Protein AF-A0A3D3IZ71-F1 (afdb_monomer_lite)

Foldseek 3Di:
DVVVVVVVVVVVVVVVVVVVVVVVCVVCVVVVVVVVVVVVVPDPDDDDDDDDDDDDDDDDDDDDDPPPPAFAACVSVVHDPVQEAEADLSVQVVVLVVLLVVAAFKDKDKGKYDAPVRVVVVVVCVVVVVSCVSHVVVSCVNSVWDDKDWDWDWGAHPPRMIMIMITMHTD

Structure (mmCIF, N/CA/C/O backbone):
data_AF-A0A3D3IZ71-F1
#
_entry.id   AF-A0A3D3IZ71-F1
#
loop_
_atom_site.group_PDB
_atom_site.id
_atom_site.type_symbol
_atom_site.label_atom_id
_atom_site.label_alt_id
_atom_site.label_comp_id
_atom_site.label_asym_id
_atom_site.label_entity_id
_atom_site.label_seq_id
_atom_site.pdbx_PDB_ins_code
_atom_site.Cartn_x
_atom_site.Cartn_y
_atom_site.Cartn_z
_atom_site.occupancy
_atom_site.B_iso_or_equiv
_atom_site.auth_seq_id
_atom_site.auth_comp_id
_atom_site.auth_asym_id
_atom_site.auth_atom_id
_atom_site.pdbx_PDB_model_num
ATOM 1 N N . MET A 1 1 ? 44.918 9.214 16.213 1.00 58.84 1 MET A N 1
ATOM 2 C CA . MET A 1 1 ? 44.328 8.179 17.105 1.00 58.84 1 MET A CA 1
ATOM 3 C C . MET A 1 1 ? 43.415 8.715 18.218 1.00 58.84 1 MET A C 1
ATOM 5 O O . MET A 1 1 ? 42.423 8.065 18.511 1.00 58.84 1 MET A O 1
ATOM 9 N N . LYS A 1 2 ? 43.688 9.872 18.849 1.00 70.88 2 LYS A N 1
ATOM 10 C CA . LYS A 1 2 ? 42.843 10.401 19.948 1.00 70.88 2 LYS A CA 1
ATOM 11 C C . LYS A 1 2 ? 41.472 10.926 19.485 1.00 70.88 2 LYS A C 1
ATOM 13 O O . LYS A 1 2 ? 40.501 10.811 20.219 1.00 70.88 2 LYS A O 1
ATOM 18 N N . VAL A 1 3 ? 41.392 11.453 18.261 1.00 77.38 3 VAL A N 1
ATOM 19 C CA . VAL A 1 3 ? 40.150 11.989 17.669 1.00 77.38 3 VAL A CA 1
ATOM 20 C C . VAL A 1 3 ? 39.174 10.869 17.288 1.00 77.38 3 VAL A C 1
ATOM 22 O O . VAL A 1 3 ? 38.002 10.950 17.623 1.00 77.38 3 VAL A O 1
ATOM 25 N N . ILE A 1 4 ? 39.671 9.771 16.707 1.00 83.88 4 ILE A N 1
ATOM 26 C CA . ILE A 1 4 ? 38.858 8.597 16.332 1.00 83.88 4 ILE A CA 1
ATOM 27 C C . ILE A 1 4 ? 38.177 7.969 17.553 1.00 83.88 4 ILE A C 1
ATOM 29 O O . ILE A 1 4 ? 36.998 7.644 17.498 1.00 83.88 4 ILE A O 1
ATOM 33 N N . ARG A 1 5 ? 38.887 7.861 18.685 1.00 83.12 5 ARG A N 1
ATOM 34 C CA . ARG A 1 5 ? 38.290 7.355 19.931 1.00 83.12 5 ARG A CA 1
ATOM 35 C C . ARG A 1 5 ? 37.173 8.270 20.435 1.00 83.12 5 ARG A C 1
ATOM 37 O O . ARG A 1 5 ? 36.127 7.773 20.820 1.00 83.12 5 ARG A O 1
ATOM 44 N N . LYS A 1 6 ? 37.356 9.595 20.375 1.00 85.62 6 LYS A N 1
ATOM 45 C CA . LYS A 1 6 ? 36.309 10.560 20.753 1.00 85.62 6 LYS A CA 1
ATOM 46 C C . LYS A 1 6 ? 35.073 10.443 19.859 1.00 85.62 6 LYS A C 1
ATOM 48 O O . LYS A 1 6 ? 33.969 10.420 20.383 1.00 85.62 6 LYS A O 1
ATOM 53 N N . ILE A 1 7 ? 35.259 10.305 18.546 1.00 90.00 7 ILE A N 1
ATOM 54 C CA . ILE A 1 7 ? 34.154 10.118 17.593 1.00 90.00 7 ILE A CA 1
ATOM 55 C C . ILE A 1 7 ? 33.408 8.808 17.877 1.00 90.00 7 ILE A C 1
ATOM 57 O O . ILE A 1 7 ? 32.185 8.812 17.956 1.00 90.00 7 ILE A O 1
ATOM 61 N N . LEU A 1 8 ? 34.130 7.708 18.117 1.00 87.50 8 LEU A N 1
ATOM 62 C CA . LEU A 1 8 ? 33.522 6.419 18.463 1.00 87.50 8 LEU A CA 1
ATOM 63 C C . LEU A 1 8 ? 32.687 6.481 19.747 1.00 87.50 8 LEU A C 1
ATOM 65 O O . LEU A 1 8 ? 31.588 5.938 19.770 1.00 87.50 8 LEU A O 1
ATOM 69 N N . TYR A 1 9 ? 33.159 7.166 20.793 1.00 90.94 9 TYR A N 1
ATOM 70 C CA . TYR A 1 9 ? 32.376 7.327 22.024 1.00 90.94 9 TYR A CA 1
ATOM 71 C C . TYR A 1 9 ? 31.138 8.208 21.833 1.00 90.94 9 TYR A C 1
ATOM 73 O O . TYR A 1 9 ? 30.107 7.931 22.439 1.00 90.94 9 TYR A O 1
ATOM 81 N N . VAL A 1 10 ? 31.209 9.230 20.974 1.00 93.31 10 VAL A N 1
ATOM 82 C CA . VAL A 1 10 ? 30.047 10.068 20.639 1.00 93.31 10 VAL A CA 1
ATOM 83 C C . VAL A 1 10 ? 28.999 9.261 19.872 1.00 93.31 10 VAL A C 1
ATOM 85 O O . VAL A 1 10 ? 27.826 9.308 20.230 1.00 93.31 10 VAL A O 1
ATOM 88 N N . ILE A 1 11 ? 29.412 8.473 18.876 1.00 92.62 11 ILE A N 1
ATOM 89 C CA . ILE A 1 11 ? 28.502 7.606 18.111 1.00 92.62 11 ILE A CA 1
ATOM 90 C C . ILE A 1 11 ? 27.884 6.541 19.023 1.00 92.62 11 ILE A C 1
ATOM 92 O O . ILE A 1 11 ? 26.671 6.361 19.012 1.00 92.62 11 ILE A O 1
ATOM 96 N N . ALA A 1 12 ? 28.687 5.877 19.858 1.00 90.94 12 ALA A N 1
ATOM 97 C CA . ALA A 1 12 ? 28.185 4.886 20.808 1.00 90.94 12 ALA A CA 1
ATOM 98 C C . ALA A 1 12 ? 27.199 5.503 21.816 1.00 90.94 12 ALA A C 1
ATOM 100 O O . ALA A 1 12 ? 26.156 4.915 22.091 1.00 90.94 12 ALA A O 1
ATOM 101 N N . GLY A 1 13 ? 27.485 6.706 22.323 1.00 93.88 13 GLY A N 1
ATOM 102 C CA . GLY A 1 13 ? 26.572 7.438 23.202 1.00 93.88 13 GLY A CA 1
ATOM 103 C C . GLY A 1 13 ? 25.259 7.814 22.513 1.00 93.88 13 GLY A C 1
ATOM 104 O O . GLY A 1 13 ? 24.195 7.662 23.106 1.00 93.88 13 GLY A O 1
ATOM 105 N N . LEU A 1 14 ? 25.319 8.240 21.248 1.00 93.88 14 LEU A N 1
ATOM 106 C CA . LEU A 1 14 ? 24.138 8.574 20.453 1.00 93.88 14 LEU A CA 1
ATOM 107 C C . LEU A 1 14 ? 23.272 7.341 20.169 1.00 93.88 14 LEU A C 1
ATOM 109 O O . LEU A 1 14 ? 22.052 7.425 20.275 1.00 93.88 14 LEU A O 1
ATOM 113 N N . LEU A 1 15 ? 23.889 6.190 19.885 1.00 89.75 15 LEU A N 1
ATOM 114 C CA . LEU A 1 15 ? 23.172 4.923 19.716 1.00 89.75 15 LEU A CA 1
ATOM 115 C C . LEU A 1 15 ? 22.454 4.505 21.004 1.00 89.75 15 LEU A C 1
ATOM 117 O O . LEU A 1 15 ? 21.277 4.162 20.959 1.00 89.75 15 LEU A O 1
ATOM 121 N N . VAL A 1 16 ? 23.117 4.600 22.161 1.00 94.06 16 VAL A N 1
ATOM 122 C CA . VAL A 1 16 ? 22.485 4.300 23.457 1.00 94.06 16 VAL A CA 1
ATOM 123 C C . VAL A 1 16 ? 21.331 5.268 23.741 1.00 94.06 16 VAL A C 1
ATOM 125 O O . VAL A 1 16 ? 20.244 4.835 24.120 1.00 94.06 16 VAL A O 1
ATOM 128 N N . LEU A 1 17 ? 21.513 6.566 23.492 1.00 93.06 17 LEU A N 1
ATOM 129 C CA . LEU A 1 17 ? 20.461 7.568 23.676 1.00 93.06 17 LEU A CA 1
ATOM 130 C C . LEU A 1 17 ? 19.244 7.305 22.773 1.00 93.06 17 LEU A C 1
ATOM 132 O O . LEU A 1 17 ? 18.107 7.403 23.232 1.00 93.06 17 LEU A O 1
ATOM 136 N N . LEU A 1 18 ? 19.478 6.905 21.521 1.00 90.44 18 LEU A N 1
ATOM 137 C CA . LEU A 1 18 ? 18.429 6.540 20.569 1.00 90.44 18 LEU A CA 1
ATOM 138 C C . LEU A 1 18 ? 17.665 5.289 21.026 1.00 90.44 18 LEU A C 1
ATOM 140 O O . LEU A 1 18 ? 16.439 5.275 20.969 1.00 90.44 18 LEU A O 1
ATOM 144 N N . THR A 1 19 ? 18.352 4.273 21.563 1.00 88.88 19 THR A N 1
ATOM 145 C CA . THR A 1 19 ? 17.674 3.086 22.121 1.00 88.88 19 THR A CA 1
ATOM 146 C C . THR A 1 19 ? 16.804 3.419 23.332 1.00 88.88 19 THR A C 1
ATOM 148 O O . THR A 1 19 ? 15.682 2.929 23.429 1.00 88.88 19 THR A O 1
ATOM 151 N N . ILE A 1 20 ? 17.268 4.302 24.222 1.00 90.50 20 ILE A N 1
ATOM 152 C CA . ILE A 1 20 ? 16.482 4.768 25.373 1.00 90.50 20 ILE A CA 1
ATOM 153 C C . ILE A 1 20 ? 15.249 5.540 24.893 1.00 90.50 20 ILE A C 1
ATOM 155 O O . ILE A 1 20 ? 14.156 5.327 25.412 1.00 90.50 20 ILE A O 1
ATOM 159 N N . LEU A 1 21 ? 15.401 6.392 23.874 1.00 85.75 21 LEU A N 1
ATOM 160 C CA . LEU A 1 21 ? 14.296 7.148 23.287 1.00 85.75 21 LEU A CA 1
ATOM 161 C C . LEU A 1 21 ? 13.225 6.221 22.699 1.00 85.75 21 LEU A C 1
ATOM 163 O O . LEU A 1 21 ? 12.051 6.415 22.994 1.00 85.75 21 LEU A O 1
ATOM 167 N N . ILE A 1 22 ? 13.612 5.178 21.956 1.00 86.31 22 ILE A N 1
ATOM 168 C CA . ILE A 1 22 ? 12.668 4.180 21.422 1.00 86.31 22 ILE A CA 1
ATOM 169 C C . ILE A 1 22 ? 11.902 3.484 22.554 1.00 86.31 22 ILE A C 1
ATOM 171 O O . ILE A 1 22 ? 10.684 3.344 22.471 1.00 86.31 22 ILE A O 1
ATOM 175 N N . VAL A 1 23 ? 12.583 3.085 23.634 1.00 86.50 23 VAL A N 1
ATOM 176 C CA . VAL A 1 23 ? 11.935 2.440 24.791 1.00 86.50 23 VAL A CA 1
ATOM 177 C C . VAL A 1 23 ? 10.952 3.390 25.485 1.00 86.50 23 VAL A C 1
ATOM 179 O O . VAL A 1 23 ? 9.854 2.976 25.850 1.00 86.50 23 VAL A O 1
ATOM 182 N N . VAL A 1 24 ? 11.296 4.673 25.622 1.00 83.81 24 VAL A N 1
ATOM 183 C CA . VAL A 1 24 ? 10.389 5.696 26.172 1.00 83.81 24 VAL A CA 1
ATOM 184 C C . VAL A 1 24 ? 9.184 5.923 25.254 1.00 83.81 24 VAL A C 1
ATOM 186 O O . VAL A 1 24 ? 8.060 6.013 25.747 1.00 83.81 24 VAL A O 1
ATOM 189 N N . CYS A 1 25 ? 9.388 5.960 23.934 1.00 71.38 25 CYS A N 1
ATOM 190 C CA . CYS A 1 25 ? 8.308 6.031 22.949 1.00 71.38 25 CYS A CA 1
ATOM 191 C C . CYS A 1 25 ? 7.390 4.798 23.008 1.00 71.38 25 CYS A C 1
ATOM 193 O O . CYS A 1 25 ? 6.182 4.941 22.849 1.00 71.38 25 CYS A O 1
ATOM 195 N N . ALA A 1 26 ? 7.933 3.612 23.296 1.00 76.06 26 ALA A N 1
ATOM 196 C CA . ALA A 1 26 ? 7.151 2.387 23.454 1.00 76.06 26 ALA A CA 1
ATOM 197 C C . ALA A 1 26 ? 6.328 2.364 24.757 1.00 76.06 26 ALA A C 1
ATOM 199 O O . ALA A 1 26 ? 5.200 1.880 24.765 1.00 76.06 26 ALA A O 1
ATOM 200 N N . TYR A 1 27 ? 6.865 2.902 25.857 1.00 80.69 27 TYR A N 1
ATOM 201 C CA . TYR A 1 27 ? 6.181 2.922 27.159 1.00 80.69 27 TYR A CA 1
ATOM 202 C C . TYR A 1 27 ? 5.207 4.091 27.343 1.00 80.69 27 TYR A C 1
ATOM 204 O O . TYR A 1 27 ? 4.372 4.052 28.246 1.00 80.69 27 TYR A O 1
ATOM 212 N N . ASN A 1 28 ? 5.303 5.135 26.517 1.00 67.50 28 ASN A N 1
ATOM 213 C CA . ASN A 1 28 ? 4.453 6.316 26.612 1.00 67.50 28 ASN A CA 1
ATOM 214 C C . ASN A 1 28 ? 3.765 6.606 25.262 1.00 67.50 28 ASN A C 1
ATOM 216 O O . ASN A 1 28 ? 4.159 7.537 24.551 1.00 67.50 28 ASN A O 1
ATOM 220 N N . PRO A 1 29 ? 2.719 5.836 24.896 1.00 59.28 29 PRO A N 1
ATOM 221 C CA . PRO A 1 29 ? 2.023 5.978 23.611 1.00 59.28 29 PRO A CA 1
ATOM 222 C C . PRO A 1 29 ? 1.348 7.352 23.425 1.00 59.28 29 PRO A C 1
ATOM 224 O O . PRO A 1 29 ? 1.023 7.741 22.305 1.00 59.28 29 PRO A O 1
ATOM 227 N N . ALA A 1 30 ? 1.193 8.137 24.498 1.00 60.56 30 ALA A N 1
ATOM 228 C CA . ALA A 1 30 ? 0.675 9.504 24.445 1.00 60.56 30 ALA A CA 1
ATOM 229 C C . ALA A 1 30 ? 1.606 10.496 23.712 1.00 60.56 30 ALA A C 1
ATOM 231 O O . ALA A 1 30 ? 1.143 11.537 23.244 1.00 60.56 30 ALA A O 1
ATOM 232 N N . LEU A 1 31 ? 2.908 10.196 23.581 1.00 55.06 31 LEU A N 1
ATOM 233 C CA . LEU A 1 31 ? 3.838 10.993 22.765 1.00 55.06 31 LEU A CA 1
ATOM 234 C C . LEU A 1 31 ? 3.651 10.725 21.264 1.00 55.06 31 LEU A C 1
ATOM 236 O O . LEU A 1 31 ? 3.750 11.654 20.464 1.00 55.06 31 LEU A O 1
ATOM 240 N N . THR A 1 32 ? 3.302 9.491 20.892 1.00 56.03 32 THR A N 1
ATOM 241 C CA . THR A 1 32 ? 2.973 9.101 19.511 1.00 56.03 32 THR A CA 1
ATOM 242 C C . THR A 1 32 ? 1.699 9.802 19.030 1.00 56.03 32 THR A C 1
ATOM 244 O O . THR A 1 32 ? 1.676 10.345 17.927 1.00 56.03 32 THR A O 1
ATOM 247 N N . ALA A 1 33 ? 0.684 9.913 19.894 1.00 54.59 33 ALA A N 1
ATOM 248 C CA . ALA A 1 33 ? -0.557 10.635 19.593 1.00 54.59 33 ALA A CA 1
ATOM 249 C C . ALA A 1 33 ? -0.342 12.143 19.335 1.00 54.59 33 ALA A C 1
ATOM 251 O O . ALA A 1 33 ? -1.034 12.750 18.522 1.00 54.59 33 ALA A O 1
ATOM 252 N N . LYS A 1 34 ? 0.656 12.772 19.977 1.00 53.78 34 LYS A N 1
ATOM 253 C CA . LYS A 1 34 ? 0.973 14.197 19.754 1.00 53.78 34 LYS A CA 1
ATOM 254 C C . LYS A 1 34 ? 1.735 14.471 18.456 1.00 53.78 34 LYS A C 1
ATOM 256 O O . LYS A 1 34 ? 1.690 15.597 17.966 1.00 53.78 34 LYS A O 1
ATOM 261 N N . LEU A 1 35 ? 2.397 13.468 17.881 1.00 56.81 35 LEU A N 1
ATOM 262 C CA . LEU A 1 35 ? 3.051 13.590 16.574 1.00 56.81 35 LEU A CA 1
ATOM 263 C C . LEU A 1 35 ? 2.041 13.530 15.419 1.00 56.81 35 LEU A C 1
ATOM 265 O O . LEU A 1 35 ? 2.268 14.170 14.394 1.00 56.81 35 LEU A O 1
ATOM 269 N N . GLN A 1 36 ? 0.889 12.872 15.603 1.00 51.59 36 GLN A N 1
ATOM 270 C CA . GLN A 1 36 ? -0.193 12.882 14.609 1.00 51.59 36 GLN A CA 1
ATOM 271 C C . GLN A 1 36 ? -0.706 14.307 14.344 1.00 51.59 36 GLN A C 1
ATOM 273 O O . GLN A 1 36 ? -0.887 14.687 13.192 1.00 51.59 36 GLN A O 1
ATOM 278 N N . GLY A 1 37 ? -0.825 15.150 15.375 1.00 50.78 37 GLY A N 1
ATOM 279 C CA . GLY A 1 37 ? -1.273 16.539 15.207 1.00 50.78 37 GLY A CA 1
ATOM 280 C C . GLY A 1 37 ? -0.324 17.427 14.387 1.00 50.78 37 GLY A C 1
ATOM 281 O O . GLY A 1 37 ? -0.764 18.419 13.812 1.00 50.78 37 GLY A O 1
ATOM 282 N N . LEU A 1 38 ? 0.965 17.081 14.302 1.00 52.81 38 LEU A N 1
ATOM 283 C CA . LEU A 1 38 ? 1.950 17.851 13.535 1.00 52.81 38 LEU A CA 1
ATOM 284 C C . LEU A 1 38 ? 2.058 17.371 12.078 1.00 52.81 38 LEU A C 1
ATOM 286 O O . LEU A 1 38 ? 2.315 18.181 11.193 1.00 52.81 38 LEU A O 1
ATOM 290 N N . ILE A 1 39 ? 1.819 16.079 11.822 1.00 53.94 39 ILE A N 1
ATOM 291 C CA . ILE A 1 39 ? 1.846 15.492 10.471 1.00 53.94 39 ILE A CA 1
ATOM 292 C C . ILE A 1 39 ? 0.551 15.819 9.703 1.00 53.94 39 ILE A C 1
ATOM 294 O O . ILE A 1 39 ? 0.605 16.121 8.514 1.00 53.94 39 ILE A O 1
ATOM 298 N N . PHE A 1 40 ? -0.603 15.871 10.378 1.00 45.34 40 PHE A N 1
ATOM 299 C CA . PHE A 1 40 ? -1.884 16.247 9.756 1.00 45.34 40 PHE A CA 1
ATOM 300 C C . PHE A 1 40 ? -2.043 17.757 9.492 1.00 45.34 40 PHE A C 1
ATOM 302 O O . PHE A 1 40 ? -2.873 18.162 8.683 1.00 45.34 40 PHE A O 1
ATOM 309 N N . ARG A 1 41 ? -1.230 18.616 10.120 1.00 46.69 41 ARG A N 1
ATOM 310 C CA . ARG A 1 41 ? -1.323 20.086 9.998 1.00 46.69 41 ARG A CA 1
ATOM 311 C C . ARG A 1 41 ? -0.640 20.660 8.741 1.00 46.69 41 ARG A C 1
ATOM 313 O O . ARG A 1 41 ? -0.561 21.874 8.592 1.00 46.69 41 ARG A O 1
ATOM 320 N N . GLY A 1 42 ? -0.163 19.803 7.833 1.00 41.31 42 GLY A N 1
ATOM 321 C CA . GLY A 1 42 ? 0.556 20.181 6.607 1.00 41.31 42 GLY A CA 1
ATOM 322 C C . GLY A 1 42 ? -0.282 20.314 5.325 1.00 41.31 42 GLY A C 1
ATOM 323 O O . GLY A 1 42 ? 0.286 20.618 4.282 1.00 41.31 42 GLY A O 1
ATOM 324 N N . ARG A 1 43 ? -1.605 20.100 5.357 1.00 37.78 43 ARG A N 1
ATOM 325 C CA . ARG A 1 43 ? -2.501 20.302 4.196 1.00 37.78 43 ARG A CA 1
ATOM 326 C C . ARG A 1 43 ? -3.684 21.206 4.553 1.00 37.78 43 ARG A C 1
ATOM 328 O O . ARG A 1 43 ? -4.837 20.796 4.491 1.00 37.78 43 ARG A O 1
ATOM 335 N N . ALA A 1 44 ? -3.395 22.455 4.909 1.00 36.62 44 ALA A N 1
ATOM 336 C CA . ALA A 1 44 ? -4.352 23.526 4.655 1.00 36.62 44 ALA A CA 1
ATOM 337 C C . ALA A 1 44 ? -4.231 23.875 3.166 1.00 36.62 44 ALA A C 1
ATOM 339 O O . ALA A 1 44 ? -3.191 24.344 2.711 1.00 36.62 44 ALA A O 1
ATOM 340 N N . VAL A 1 45 ? -5.263 23.531 2.402 1.00 35.62 45 VAL A N 1
ATOM 341 C CA . VAL A 1 45 ? -5.426 23.941 1.009 1.00 35.62 45 VAL A CA 1
ATOM 342 C C . VAL A 1 45 ? -5.576 25.464 0.985 1.00 35.62 45 VAL A C 1
ATOM 344 O O . VAL A 1 45 ? -6.545 25.996 1.517 1.00 35.62 45 VAL A O 1
ATOM 347 N N . GLU A 1 46 ? -4.613 26.152 0.376 1.00 43.81 46 GLU A N 1
ATOM 348 C CA . GLU A 1 46 ? -4.771 27.516 -0.134 1.00 43.81 46 GLU A CA 1
ATOM 349 C C . GLU A 1 46 ? -5.609 27.470 -1.414 1.00 43.81 46 GLU A C 1
ATOM 351 O O . GLU A 1 46 ? -5.096 27.049 -2.445 1.00 43.81 46 GLU A O 1
ATOM 356 N N . VAL A 1 47 ? -6.873 27.897 -1.345 1.00 36.94 47 VAL A N 1
ATOM 357 C CA . VAL A 1 47 ? -7.706 28.442 -2.441 1.00 36.94 47 VAL A CA 1
ATOM 358 C C . VAL A 1 47 ? -8.871 29.154 -1.724 1.00 36.94 47 VAL A C 1
ATOM 360 O O . VAL A 1 47 ? -9.513 28.524 -0.895 1.00 36.94 47 VAL A O 1
ATOM 363 N N . LYS A 1 48 ? -9.248 30.417 -1.920 1.00 33.94 48 LYS A N 1
ATOM 364 C CA . LYS A 1 48 ? -8.935 31.466 -2.893 1.00 33.94 48 LYS A CA 1
ATOM 365 C C . LYS A 1 48 ? -9.307 32.800 -2.245 1.00 33.94 48 LYS A C 1
ATOM 367 O O . LYS A 1 48 ? -10.195 32.841 -1.395 1.00 33.94 48 LYS A O 1
ATOM 372 N N . ASP A 1 49 ? -8.704 33.858 -2.752 1.00 40.91 49 ASP A N 1
ATOM 373 C CA . ASP A 1 49 ? -9.114 35.244 -2.579 1.00 40.91 49 ASP A CA 1
ATOM 374 C C . ASP A 1 49 ? -10.639 35.423 -2.716 1.00 40.91 49 ASP A C 1
ATOM 376 O O . ASP A 1 49 ? -11.225 35.150 -3.769 1.00 40.91 49 ASP A O 1
ATOM 380 N N . ILE A 1 50 ? -11.267 35.913 -1.648 1.00 41.00 50 ILE A N 1
ATOM 381 C CA . ILE A 1 50 ? -12.418 36.812 -1.723 1.00 41.00 50 ILE A CA 1
ATOM 382 C C . ILE A 1 50 ? -12.018 38.011 -0.870 1.00 41.00 50 ILE A C 1
ATOM 384 O O . ILE A 1 50 ? -11.849 37.894 0.344 1.00 41.00 50 ILE A O 1
ATOM 388 N N . GLU A 1 51 ? -11.769 39.125 -1.551 1.00 43.16 51 GLU A N 1
ATOM 389 C CA . GLU A 1 51 ? -11.481 40.423 -0.957 1.00 43.16 51 GLU A CA 1
ATOM 390 C C . GLU A 1 51 ? -12.645 40.871 -0.056 1.00 43.16 51 GLU A C 1
ATOM 392 O O . GLU A 1 51 ? -13.804 40.863 -0.463 1.00 43.16 51 GLU A O 1
ATOM 397 N N . GLU A 1 52 ? -12.268 41.211 1.178 1.00 41.84 52 GLU A N 1
ATOM 398 C CA . GLU A 1 52 ? -12.754 42.300 2.032 1.00 41.84 52 GLU A CA 1
ATOM 399 C C . GLU A 1 52 ? -14.257 42.639 2.026 1.00 41.84 52 GLU A C 1
ATOM 401 O O . GLU A 1 52 ? -14.746 43.380 1.179 1.00 41.84 52 GLU A O 1
ATOM 406 N N . GLU A 1 53 ? -14.937 42.305 3.127 1.00 36.12 53 GLU A N 1
ATOM 407 C CA . GLU A 1 53 ? -15.690 43.343 3.839 1.00 36.12 53 GLU A CA 1
ATOM 408 C C . GLU A 1 53 ? -15.572 43.129 5.353 1.00 36.12 53 GLU A C 1
ATOM 410 O O . GLU A 1 53 ? -16.107 42.194 5.948 1.00 36.12 53 GLU A O 1
ATOM 415 N N . GLU A 1 54 ? -14.786 44.008 5.961 1.00 46.97 54 GLU A N 1
ATOM 416 C CA . GLU A 1 54 ? -14.628 44.188 7.394 1.00 46.97 54 GLU A CA 1
ATOM 417 C C . GLU A 1 54 ? -15.931 44.777 7.953 1.00 46.97 54 GLU A C 1
ATOM 419 O O . GLU A 1 54 ? -16.271 45.921 7.666 1.00 46.97 54 GLU A O 1
ATOM 424 N N . THR A 1 55 ? -16.673 44.020 8.763 1.00 29.81 55 THR A N 1
ATOM 425 C CA . THR A 1 55 ? -17.614 44.620 9.716 1.00 29.81 55 THR A CA 1
ATOM 426 C C . THR A 1 55 ? -17.518 43.944 11.078 1.00 29.81 55 THR A C 1
ATOM 428 O O . THR A 1 55 ? -17.650 42.736 11.250 1.00 29.81 55 THR A O 1
ATOM 431 N N . GLU A 1 56 ? -17.197 44.805 12.031 1.00 35.84 56 GLU A N 1
ATOM 432 C CA . GLU A 1 56 ? -17.007 44.613 13.457 1.00 35.84 56 GLU A CA 1
ATOM 433 C C . GLU A 1 56 ? -18.342 44.355 14.190 1.00 35.84 56 GLU A C 1
ATOM 435 O O . GLU A 1 56 ? -19.402 44.783 13.734 1.00 35.84 56 GLU A O 1
ATOM 440 N N . VAL A 1 57 ? -18.228 43.797 15.405 1.00 33.47 57 VAL A N 1
ATOM 441 C CA . VAL A 1 57 ? -19.243 43.681 16.480 1.00 33.47 57 VAL A CA 1
ATOM 442 C C . VAL A 1 57 ? -20.344 42.630 16.193 1.00 33.47 57 VAL A C 1
ATOM 444 O O . VAL A 1 57 ? -21.057 42.694 15.207 1.00 33.47 57 VAL A O 1
ATOM 447 N N . THR A 1 58 ? -20.622 41.613 17.014 1.00 26.77 58 THR A N 1
ATOM 448 C CA . THR A 1 58 ? -20.911 41.659 18.454 1.00 26.77 58 THR A CA 1
ATOM 449 C C . THR A 1 58 ? -20.992 40.228 18.997 1.00 26.77 58 THR A C 1
ATOM 4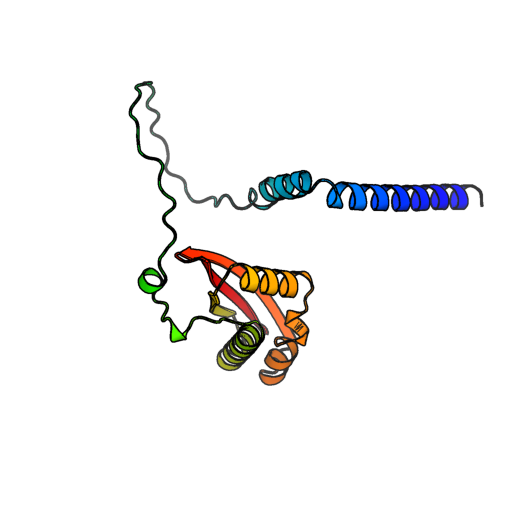51 O O . THR A 1 58 ? -21.529 39.335 18.348 1.00 26.77 58 THR A O 1
ATOM 454 N N . GLU A 1 59 ? -20.486 40.034 20.208 1.00 47.62 59 GLU A N 1
ATOM 455 C CA . GLU A 1 59 ? -20.708 38.867 21.056 1.00 47.62 59 GLU A CA 1
ATOM 456 C C . GLU A 1 59 ? -22.202 38.749 21.410 1.00 47.62 59 GLU A C 1
ATOM 458 O O . GLU A 1 59 ? -22.694 39.515 22.230 1.00 47.62 59 GLU A O 1
ATOM 463 N N . GLU A 1 60 ? -22.922 37.787 20.826 1.00 33.97 60 GLU A N 1
ATOM 464 C CA . GLU A 1 60 ? -24.148 37.245 21.421 1.00 33.97 60 GLU A CA 1
ATOM 465 C C . GLU A 1 60 ? -24.191 35.724 21.257 1.00 33.97 60 GLU A C 1
ATOM 467 O O . GLU A 1 60 ? -24.060 35.162 20.170 1.00 33.97 60 GLU A O 1
ATOM 472 N N . ALA A 1 61 ? -24.343 35.057 22.399 1.00 49.16 61 ALA A N 1
ATOM 473 C CA . ALA A 1 61 ? -24.470 33.622 22.521 1.00 49.16 61 ALA A CA 1
ATOM 474 C C . ALA A 1 61 ? -25.685 33.107 21.734 1.00 49.16 61 ALA A C 1
ATOM 476 O O . ALA A 1 61 ? -26.827 33.417 22.066 1.00 49.16 61 ALA A O 1
ATOM 477 N N . SER A 1 62 ? -25.436 32.238 20.758 1.00 32.78 62 SER A N 1
ATOM 478 C CA . SER A 1 62 ? -26.443 31.338 20.208 1.00 32.78 62 SER A CA 1
ATOM 479 C C . SER A 1 62 ? -25.810 29.965 20.041 1.00 32.78 62 SER A C 1
ATOM 481 O O . SER A 1 62 ? -24.788 29.807 19.377 1.00 32.78 62 SER A O 1
ATOM 483 N N . ALA A 1 63 ? -26.378 28.985 20.736 1.00 49.34 63 ALA A N 1
ATOM 484 C CA . ALA A 1 63 ? -25.992 27.592 20.639 1.00 49.34 63 ALA A CA 1
ATOM 485 C C . ALA A 1 63 ? -26.319 27.068 19.232 1.00 49.34 63 ALA A C 1
ATOM 487 O O . ALA A 1 63 ? -27.478 26.795 18.932 1.00 49.34 63 ALA A O 1
ATOM 488 N N . GLU A 1 64 ? -25.299 26.917 18.392 1.00 41.06 64 GLU A N 1
ATOM 489 C CA . GLU A 1 64 ? -25.354 26.121 17.163 1.00 41.06 64 GLU A CA 1
ATOM 490 C C . GLU A 1 64 ? -24.886 24.691 17.496 1.00 41.06 64 GLU A C 1
ATOM 492 O O . GLU A 1 64 ? -23.963 24.517 18.307 1.00 41.06 64 GLU A O 1
ATOM 497 N N . PRO A 1 65 ? -25.548 23.652 16.957 1.00 37.59 65 PRO A N 1
ATOM 498 C CA . PRO A 1 65 ? -25.256 22.271 17.301 1.00 37.59 65 PRO A CA 1
ATOM 499 C C . PRO A 1 65 ? -23.845 21.922 16.832 1.00 37.59 65 PRO A C 1
ATOM 501 O O . PRO A 1 65 ? -23.374 22.417 15.813 1.00 37.59 65 PRO A O 1
ATOM 504 N N . ALA A 1 66 ? -23.167 21.051 17.578 1.00 38.66 66 ALA A N 1
ATOM 505 C CA . ALA A 1 66 ? -21.970 20.404 17.072 1.00 38.66 66 ALA A CA 1
ATOM 506 C C . ALA A 1 66 ? -22.317 19.784 15.711 1.00 38.66 66 ALA A C 1
ATOM 508 O O . ALA A 1 66 ? -23.162 18.892 15.662 1.00 38.66 66 ALA A O 1
ATOM 509 N N . GLU A 1 67 ? -21.711 20.297 14.637 1.00 41.84 67 GLU A N 1
ATOM 510 C CA . GLU A 1 67 ? -21.643 19.638 13.335 1.00 41.84 67 GLU A CA 1
ATOM 511 C C . GLU A 1 67 ? -21.155 18.211 13.596 1.00 41.84 67 GLU A C 1
ATOM 513 O O . GLU A 1 67 ? -19.973 17.952 13.844 1.00 41.84 67 GLU A O 1
ATOM 518 N N . GLU A 1 68 ? -22.107 17.285 13.661 1.00 39.84 68 GLU A N 1
ATOM 519 C CA . GLU A 1 68 ? -21.844 15.865 13.631 1.00 39.84 68 GLU A CA 1
ATOM 520 C C . GLU A 1 68 ? -21.161 15.644 12.290 1.00 39.84 68 GLU A C 1
ATOM 522 O O . GLU A 1 68 ? -21.783 15.809 11.242 1.00 39.84 68 GLU A O 1
ATOM 527 N N . HIS A 1 69 ? -19.856 15.373 12.319 1.00 46.59 69 HIS A N 1
ATOM 528 C CA . HIS A 1 69 ? -19.062 15.041 11.145 1.00 46.59 69 HIS A CA 1
ATOM 529 C C . HIS A 1 69 ? -19.599 13.713 10.597 1.00 46.59 69 HIS A C 1
ATOM 531 O O . HIS A 1 69 ? -19.060 12.642 10.876 1.00 46.59 69 HIS A O 1
ATOM 537 N N . LYS A 1 70 ? -20.746 13.779 9.918 1.00 56.44 70 LYS A N 1
ATOM 538 C CA . LYS A 1 70 ? -21.534 12.627 9.522 1.00 56.44 70 LYS A CA 1
ATOM 539 C C . LYS A 1 70 ? -20.740 11.913 8.447 1.00 56.44 70 LYS A C 1
ATOM 541 O O . LYS A 1 70 ? -20.595 12.402 7.328 1.00 56.44 70 LYS A O 1
ATOM 546 N N . MET A 1 71 ? -20.131 10.801 8.841 1.00 68.31 71 MET A N 1
ATOM 547 C CA . MET A 1 71 ? -19.427 9.928 7.916 1.00 68.31 71 MET A CA 1
ATOM 548 C C . MET A 1 71 ? -20.410 9.506 6.825 1.00 68.31 71 MET A C 1
ATOM 550 O O . MET A 1 71 ? -21.609 9.374 7.066 1.00 68.31 71 MET A O 1
ATOM 554 N N . ARG A 1 72 ? -19.918 9.335 5.603 1.00 72.00 72 ARG A N 1
ATOM 555 C CA . ARG A 1 72 ? -20.776 8.914 4.496 1.00 72.00 72 ARG A CA 1
ATOM 556 C C . ARG A 1 72 ? -21.152 7.447 4.683 1.00 72.00 72 ARG A C 1
ATOM 558 O O . ARG A 1 72 ? -20.305 6.632 5.063 1.00 72.00 72 ARG A O 1
ATOM 565 N N . THR A 1 73 ? -22.406 7.103 4.400 1.00 71.25 73 THR A N 1
ATOM 566 C CA . THR A 1 73 ? -22.860 5.704 4.423 1.00 71.25 73 THR A CA 1
ATOM 567 C C . THR A 1 73 ? -22.324 4.945 3.203 1.00 71.25 73 THR A C 1
ATOM 569 O O . THR A 1 73 ? -21.961 5.561 2.199 1.00 71.25 73 THR A O 1
ATOM 572 N N . LEU A 1 74 ? -22.286 3.605 3.246 1.00 70.12 74 LEU A N 1
ATOM 573 C CA . LEU A 1 74 ? -21.898 2.790 2.081 1.00 70.12 74 LEU A CA 1
ATOM 574 C C . LEU A 1 74 ? -22.808 3.052 0.867 1.00 70.12 74 LEU A C 1
ATOM 576 O O . LEU A 1 74 ? -22.320 3.180 -0.256 1.00 70.12 74 LEU A O 1
ATOM 580 N N . GLU A 1 75 ? -24.115 3.206 1.091 1.00 64.94 75 GLU A N 1
ATOM 581 C CA . GLU A 1 75 ? -25.085 3.498 0.029 1.00 64.94 75 GLU A CA 1
ATOM 582 C C . GLU A 1 75 ? -24.939 4.920 -0.531 1.00 64.94 75 GLU A C 1
ATOM 584 O O . GLU A 1 75 ? -25.008 5.108 -1.745 1.00 64.94 75 GLU A O 1
ATOM 589 N N . GLU A 1 76 ? -24.660 5.918 0.313 1.00 59.09 76 GLU A N 1
ATOM 590 C CA . GLU A 1 76 ? -24.374 7.300 -0.117 1.00 59.09 76 GLU A CA 1
ATOM 591 C C . GLU A 1 76 ? -23.026 7.417 -0.851 1.00 59.09 76 GLU A C 1
ATOM 593 O O . GLU A 1 76 ? -22.775 8.321 -1.654 1.00 59.09 76 GLU A O 1
ATOM 598 N N . ALA A 1 77 ? -22.144 6.460 -0.597 1.00 60.12 77 ALA A N 1
ATOM 599 C CA . ALA A 1 77 ? -20.877 6.289 -1.272 1.00 60.12 77 ALA A CA 1
ATOM 600 C C . ALA A 1 77 ? -21.004 5.490 -2.590 1.00 60.12 77 ALA A C 1
ATOM 602 O O . ALA A 1 77 ? -20.022 5.399 -3.331 1.00 60.12 77 ALA A O 1
ATOM 603 N N . GLY A 1 78 ? -22.198 4.966 -2.912 1.00 61.00 78 GLY A N 1
ATOM 604 C CA . GLY A 1 78 ? -22.464 4.163 -4.110 1.00 61.00 78 GLY A CA 1
ATOM 605 C C . GLY A 1 78 ? -21.812 2.776 -4.080 1.00 61.00 78 GLY A C 1
ATOM 606 O O . GLY A 1 78 ? -21.587 2.184 -5.133 1.00 61.00 78 GLY A O 1
ATOM 607 N N . ILE A 1 79 ? -21.472 2.277 -2.889 1.00 67.00 79 ILE A N 1
ATOM 608 C CA . ILE A 1 79 ? -20.734 1.031 -2.681 1.00 67.00 79 ILE A CA 1
ATOM 609 C C . ILE A 1 79 ? -21.733 -0.096 -2.413 1.00 67.00 79 ILE A C 1
ATOM 611 O O . ILE A 1 79 ? -22.543 -0.017 -1.491 1.00 67.00 79 ILE A O 1
ATOM 615 N N . SER A 1 80 ? -21.660 -1.171 -3.196 1.00 68.81 80 SER A N 1
ATOM 616 C CA . SER A 1 80 ? -22.431 -2.390 -2.928 1.00 68.81 80 SER A CA 1
ATOM 617 C C . SER A 1 80 ? -21.777 -3.227 -1.819 1.00 68.81 80 SER A C 1
ATOM 619 O O . SER A 1 80 ? -20.551 -3.284 -1.724 1.00 68.81 80 SER A O 1
ATOM 621 N N . GLU A 1 81 ? -22.570 -3.936 -1.012 1.00 60.78 81 GLU A N 1
ATOM 622 C CA . GLU A 1 81 ? -22.060 -4.920 -0.034 1.00 60.78 81 GLU A CA 1
ATOM 623 C C . GLU A 1 81 ? -21.149 -5.981 -0.685 1.00 60.78 81 GLU A C 1
ATOM 625 O O . GLU A 1 81 ? -20.220 -6.474 -0.048 1.00 60.78 81 GLU A O 1
ATOM 630 N N . ASP A 1 82 ? -21.368 -6.291 -1.967 1.00 61.19 82 ASP A N 1
ATOM 631 C CA . ASP A 1 82 ? -20.571 -7.256 -2.736 1.00 61.19 82 ASP A CA 1
ATOM 632 C C . ASP A 1 82 ? -19.175 -6.725 -3.101 1.00 61.19 82 ASP A C 1
ATOM 634 O O . ASP A 1 82 ? -18.252 -7.504 -3.327 1.00 61.19 82 ASP A O 1
ATOM 638 N N . SER A 1 83 ? -18.995 -5.401 -3.118 1.00 75.06 83 SER A N 1
ATOM 639 C CA . SER A 1 83 ? -17.688 -4.752 -3.301 1.00 75.06 83 SER A CA 1
ATOM 640 C C . SER A 1 83 ? -16.906 -4.572 -1.994 1.00 75.06 83 SER A C 1
ATOM 642 O O . SER A 1 83 ? -15.808 -4.018 -2.010 1.00 75.06 83 SER A O 1
ATOM 644 N N . LEU A 1 84 ? -17.453 -5.028 -0.859 1.00 89.94 84 LEU A N 1
ATOM 645 C CA . LEU A 1 84 ? -16.805 -4.914 0.442 1.00 89.94 84 LEU A CA 1
ATOM 646 C C . LEU A 1 84 ? -15.773 -6.032 0.647 1.00 89.94 84 LEU A C 1
ATOM 648 O O . LEU A 1 84 ? -16.107 -7.208 0.801 1.00 89.94 84 LEU A O 1
ATOM 652 N N . ILE A 1 85 ? -14.507 -5.643 0.723 1.00 94.81 85 ILE A N 1
ATOM 653 C CA . ILE A 1 85 ? -13.369 -6.541 0.909 1.00 94.81 85 ILE A CA 1
ATOM 654 C C . ILE A 1 85 ? -13.178 -6.821 2.401 1.00 94.81 85 ILE A C 1
ATOM 656 O O . ILE A 1 85 ? -13.093 -5.898 3.209 1.00 94.81 85 ILE A O 1
ATOM 660 N N . ARG A 1 86 ? -13.116 -8.098 2.792 1.00 95.00 86 ARG A N 1
ATOM 661 C CA . ARG A 1 86 ? -13.135 -8.516 4.209 1.00 95.00 86 ARG A CA 1
ATOM 662 C C . ARG A 1 86 ? -11.832 -9.144 4.704 1.00 95.00 86 ARG A C 1
ATOM 664 O O . ARG A 1 86 ? -11.709 -9.417 5.896 1.00 95.00 86 ARG A O 1
ATOM 671 N N . ASP A 1 87 ? -10.855 -9.318 3.826 1.00 96.62 87 ASP A N 1
ATOM 672 C CA . ASP A 1 87 ? -9.551 -9.894 4.138 1.00 96.62 87 ASP A CA 1
ATOM 673 C C . ASP A 1 87 ? -8.447 -9.298 3.254 1.00 96.62 87 ASP A C 1
ATOM 675 O O . ASP A 1 87 ? -8.710 -8.638 2.245 1.00 96.62 87 ASP A O 1
ATOM 679 N N . ILE A 1 88 ? -7.198 -9.489 3.685 1.00 97.69 88 ILE A N 1
ATOM 680 C CA . ILE A 1 88 ? -6.031 -8.884 3.040 1.00 97.69 88 ILE A CA 1
ATOM 681 C C . ILE A 1 88 ? -5.700 -9.541 1.695 1.00 97.69 88 ILE A C 1
ATOM 683 O O . ILE A 1 88 ? -5.236 -8.855 0.788 1.00 97.69 88 ILE A O 1
ATOM 687 N N . ASP A 1 89 ? -5.987 -10.835 1.540 1.00 98.00 89 ASP A N 1
ATOM 688 C CA . ASP A 1 89 ? -5.704 -11.569 0.307 1.00 98.00 89 ASP A CA 1
ATOM 689 C C . ASP A 1 89 ? -6.610 -11.066 -0.824 1.00 98.00 89 ASP A C 1
ATOM 691 O O . ASP A 1 89 ? -6.128 -10.682 -1.887 1.00 98.00 89 ASP A O 1
ATOM 695 N N . SER A 1 90 ? -7.911 -10.936 -0.554 1.00 97.50 90 SER A N 1
ATOM 696 C CA . SER A 1 90 ? -8.889 -10.350 -1.475 1.00 97.50 90 SER A CA 1
ATOM 697 C C . SER A 1 90 ? -8.555 -8.898 -1.820 1.00 97.50 90 SER A C 1
ATOM 699 O O . SER A 1 90 ? -8.741 -8.476 -2.962 1.00 97.50 90 SER A O 1
ATOM 701 N N . TYR A 1 91 ? -8.031 -8.127 -0.859 1.00 98.00 91 TYR A N 1
ATOM 702 C CA . TYR A 1 91 ? -7.554 -6.766 -1.112 1.00 98.00 91 TYR A CA 1
ATOM 703 C C . TYR A 1 91 ? -6.385 -6.750 -2.103 1.00 98.00 91 TYR A C 1
ATOM 705 O O . TYR A 1 91 ? -6.391 -5.953 -3.043 1.00 98.00 91 TYR A O 1
ATOM 713 N N . TYR A 1 92 ? -5.405 -7.639 -1.928 1.00 98.38 92 TYR A N 1
ATOM 714 C CA . TYR A 1 92 ? -4.260 -7.748 -2.831 1.00 98.38 92 TYR A CA 1
ATOM 715 C C . TYR A 1 92 ? -4.655 -8.233 -4.221 1.00 98.38 92 TYR A C 1
ATOM 717 O O . TYR A 1 92 ? -4.249 -7.609 -5.199 1.00 98.38 92 TYR A O 1
ATOM 725 N N . THR A 1 93 ? -5.490 -9.271 -4.322 1.00 98.19 93 THR A N 1
ATOM 726 C CA . THR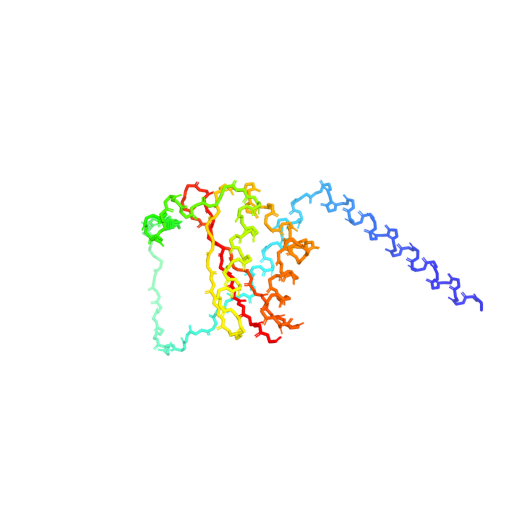 A 1 93 ? -6.017 -9.746 -5.610 1.00 98.19 93 THR A CA 1
ATOM 727 C C . THR A 1 93 ? -6.757 -8.635 -6.341 1.00 98.19 93 THR A C 1
ATOM 729 O O . THR A 1 93 ? -6.512 -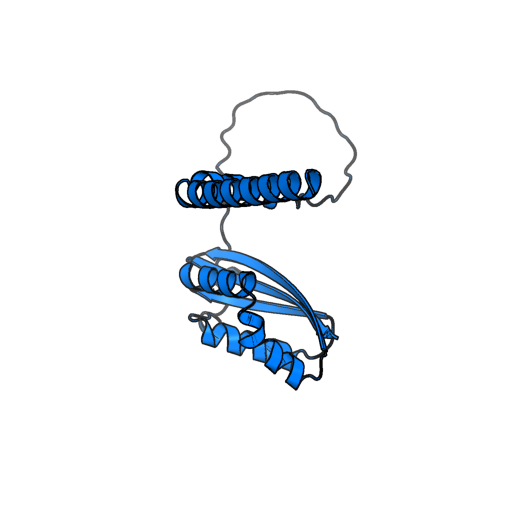8.400 -7.518 1.00 98.19 93 THR A O 1
ATOM 732 N N . ASN A 1 94 ? -7.606 -7.884 -5.641 1.00 97.81 94 ASN A N 1
ATOM 733 C CA . ASN A 1 94 ? -8.320 -6.791 -6.277 1.00 97.81 94 ASN A CA 1
ATOM 734 C C . ASN A 1 94 ? -7.366 -5.669 -6.746 1.00 97.81 94 ASN A C 1
ATOM 736 O O . ASN A 1 94 ? -7.478 -5.215 -7.881 1.00 97.81 94 ASN A O 1
ATOM 740 N N . CYS A 1 95 ? -6.393 -5.254 -5.922 1.00 98.44 95 CYS A N 1
ATOM 741 C CA . CYS A 1 95 ? -5.398 -4.253 -6.335 1.00 98.44 95 CYS A CA 1
ATOM 742 C C . CYS A 1 95 ? -4.591 -4.704 -7.562 1.00 98.44 95 CYS A C 1
ATOM 744 O O . CYS A 1 95 ? -4.365 -3.900 -8.466 1.00 98.44 95 CYS A O 1
ATOM 746 N N . HIS A 1 96 ? -4.176 -5.975 -7.595 1.00 98.69 96 HIS A N 1
ATOM 747 C CA . HIS A 1 96 ? -3.506 -6.582 -8.743 1.00 98.69 96 HIS A CA 1
ATOM 748 C C . HIS A 1 96 ? -4.350 -6.424 -10.011 1.00 98.69 96 HIS A C 1
ATOM 750 O O . HIS A 1 96 ? -3.911 -5.804 -10.980 1.00 98.69 96 HIS A O 1
ATOM 756 N N . ASP A 1 97 ? -5.586 -6.922 -9.971 1.00 98.25 97 ASP A N 1
ATOM 757 C CA . ASP A 1 97 ? -6.472 -6.960 -11.131 1.00 98.25 97 ASP A CA 1
ATOM 758 C C . ASP A 1 97 ? -6.780 -5.556 -11.659 1.00 98.25 97 ASP A C 1
ATOM 760 O O . ASP A 1 97 ? -6.786 -5.343 -12.871 1.00 98.25 97 ASP A O 1
ATOM 764 N N . GLN A 1 98 ? -6.971 -4.572 -10.771 1.00 98.31 98 GLN A N 1
ATOM 765 C CA . GLN A 1 98 ? -7.199 -3.184 -11.178 1.00 98.31 98 GLN A CA 1
ATOM 766 C C . GLN A 1 98 ? -5.969 -2.580 -11.871 1.00 98.31 98 GLN A C 1
ATOM 768 O O . GLN A 1 98 ? -6.110 -1.918 -12.900 1.00 98.31 98 GLN A O 1
ATOM 773 N N . ILE A 1 99 ? -4.753 -2.833 -11.375 1.00 98.31 99 ILE A N 1
ATOM 774 C CA . ILE A 1 99 ? -3.524 -2.356 -12.031 1.00 98.31 99 ILE A CA 1
ATOM 775 C C . ILE A 1 99 ? -3.362 -2.991 -13.414 1.00 98.31 99 ILE A C 1
ATOM 777 O O . ILE A 1 99 ? -3.114 -2.274 -14.382 1.00 98.31 99 ILE A O 1
ATOM 781 N N . VAL A 1 100 ? -3.557 -4.306 -13.525 1.00 98.38 100 VAL A N 1
ATOM 782 C CA . VAL A 1 100 ? -3.440 -5.031 -14.798 1.00 98.38 100 VAL A CA 1
ATOM 783 C C . VAL A 1 100 ? -4.492 -4.567 -15.804 1.00 98.38 100 VAL A C 1
ATOM 785 O O . VAL A 1 100 ? -4.186 -4.361 -16.979 1.00 98.38 100 VAL A O 1
ATOM 788 N N . GLN A 1 101 ? -5.725 -4.345 -15.346 1.00 97.75 101 GLN A N 1
ATOM 789 C CA . GLN A 1 101 ? -6.820 -3.866 -16.185 1.00 97.75 101 GLN A CA 1
ATOM 790 C C . GLN A 1 101 ? -6.577 -2.448 -16.718 1.00 97.75 101 GLN A C 1
ATOM 792 O O . GLN A 1 101 ? -6.910 -2.168 -17.872 1.00 97.75 101 GLN A O 1
ATOM 797 N N . HIS A 1 102 ? -6.030 -1.550 -15.894 1.00 98.12 102 HIS A N 1
ATOM 798 C CA . HIS A 1 102 ? -5.734 -0.177 -16.302 1.00 98.12 102 HIS A CA 1
ATOM 799 C C . HIS A 1 102 ? -4.476 -0.075 -17.175 1.00 98.12 102 HIS A C 1
ATOM 801 O O . HIS A 1 102 ? -4.472 0.683 -18.148 1.00 98.12 102 HIS A O 1
ATOM 807 N N . GLY A 1 103 ? -3.433 -0.848 -16.870 1.00 97.06 103 GLY A N 1
ATOM 808 C CA . GLY A 1 103 ? -2.173 -0.838 -17.605 1.00 97.06 103 GLY A CA 1
ATOM 809 C C . GLY A 1 103 ? -1.311 0.397 -17.324 1.00 97.06 103 GLY A C 1
ATOM 810 O O . GLY A 1 103 ? -1.257 0.906 -16.208 1.00 97.06 103 GLY A O 1
ATOM 811 N N . LEU A 1 104 ? -0.581 0.858 -18.341 1.00 97.62 104 LEU A N 1
ATOM 812 C CA . LEU A 1 104 ? 0.330 2.002 -18.228 1.00 97.62 104 LEU A CA 1
ATOM 813 C C . LEU A 1 104 ? -0.426 3.339 -18.179 1.00 97.62 104 LEU A C 1
ATOM 815 O O . LEU A 1 104 ? -1.478 3.496 -18.799 1.00 97.62 104 LEU A O 1
ATOM 819 N N . GLY A 1 105 ? 0.177 4.343 -17.542 1.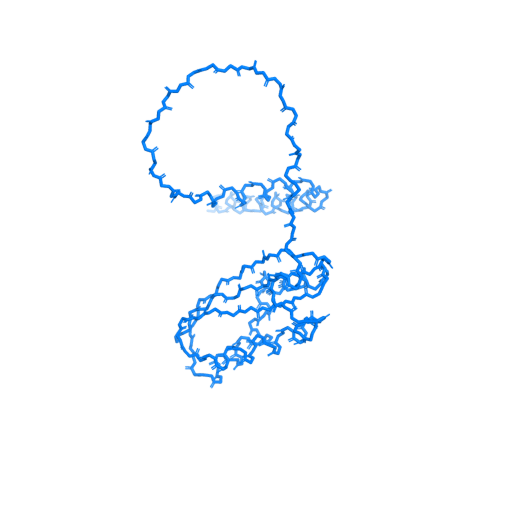00 96.62 105 GLY A N 1
ATOM 820 C CA . GLY A 1 105 ? -0.330 5.714 -17.497 1.00 96.62 105 GLY A CA 1
ATOM 821 C C . GLY A 1 105 ? -0.753 6.170 -16.104 1.00 96.62 105 GLY A C 1
ATOM 822 O O . GLY A 1 105 ? -0.339 5.616 -15.087 1.00 96.62 105 GLY A O 1
ATOM 823 N N . GLU A 1 106 ? -1.553 7.233 -16.062 1.00 98.31 106 GLU A N 1
ATOM 824 C CA . GLU A 1 106 ? -2.074 7.819 -14.826 1.00 98.31 106 GLU A CA 1
ATOM 825 C C . GLU A 1 106 ? -3.543 7.449 -14.642 1.00 98.31 106 GLU A C 1
ATOM 827 O O . GLU A 1 106 ? -4.364 7.662 -15.536 1.00 98.31 106 GLU A O 1
ATOM 832 N N . TYR A 1 107 ? -3.881 6.909 -13.476 1.00 98.25 107 TYR A N 1
ATOM 833 C CA . TYR A 1 107 ? -5.247 6.519 -13.145 1.00 98.25 107 TYR A CA 1
ATOM 834 C C . TYR A 1 107 ? -5.454 6.488 -11.632 1.00 98.25 107 TYR A C 1
ATOM 836 O O . TYR A 1 107 ? -4.529 6.644 -10.832 1.00 98.25 107 TYR A O 1
ATOM 844 N N . SER A 1 108 ? -6.706 6.340 -11.216 1.00 97.81 108 SER A N 1
ATOM 845 C CA . SER A 1 108 ? -7.040 6.108 -9.818 1.00 97.81 108 SER A CA 1
ATOM 846 C C . SER A 1 108 ? -8.114 5.052 -9.712 1.00 97.81 108 SER A C 1
ATOM 848 O O . SER A 1 108 ? -9.006 4.995 -10.558 1.00 97.81 108 SER A O 1
ATOM 850 N N . PHE A 1 109 ? -8.020 4.243 -8.668 1.00 97.06 109 PHE A N 1
ATOM 851 C CA . PHE A 1 109 ? -9.006 3.223 -8.367 1.00 97.06 109 PHE A CA 1
ATOM 852 C C . PHE A 1 109 ? -9.301 3.164 -6.871 1.00 97.06 109 PHE A C 1
ATOM 854 O O . PHE A 1 109 ? -8.552 3.711 -6.059 1.00 97.06 109 PHE A O 1
ATOM 861 N N . GLU A 1 110 ? -10.422 2.543 -6.513 1.00 95.94 110 GLU A N 1
ATOM 862 C CA . GLU A 1 110 ? -10.911 2.493 -5.138 1.00 95.94 110 GLU A CA 1
ATOM 863 C C . GLU A 1 110 ? -11.142 1.055 -4.685 1.00 95.94 110 GLU A C 1
ATOM 865 O O . GLU A 1 110 ? -11.595 0.210 -5.455 1.00 95.94 110 GLU A O 1
ATOM 870 N N . ASN A 1 111 ? -10.872 0.817 -3.404 1.00 95.06 111 ASN A N 1
ATOM 871 C CA . ASN A 1 111 ? -11.218 -0.398 -2.687 1.00 95.06 111 ASN A CA 1
ATOM 872 C C . ASN A 1 111 ? -11.895 -0.048 -1.371 1.00 95.06 111 ASN A C 1
ATOM 874 O O . ASN A 1 111 ? -11.481 0.877 -0.675 1.00 95.06 111 ASN A O 1
ATOM 878 N N . VAL A 1 112 ? -12.926 -0.804 -1.007 1.00 95.06 112 VAL A N 1
ATOM 879 C CA . VAL A 1 112 ? -13.649 -0.594 0.247 1.00 95.06 112 VAL A CA 1
ATOM 880 C C . VAL A 1 112 ? -13.410 -1.799 1.126 1.00 95.06 112 VAL A C 1
ATOM 882 O O . VAL A 1 112 ? -13.759 -2.917 0.756 1.00 95.06 112 VAL A O 1
ATOM 885 N N . VAL A 1 113 ? -12.796 -1.575 2.281 1.00 95.50 113 VAL A N 1
ATOM 886 C CA . VAL A 1 113 ? -12.436 -2.638 3.216 1.00 95.50 113 VAL A CA 1
ATOM 887 C C . VAL A 1 113 ? -13.327 -2.599 4.452 1.00 95.50 113 VAL A C 1
ATOM 889 O O . VAL A 1 113 ? -13.655 -1.532 4.979 1.00 95.50 113 VAL A O 1
ATOM 892 N N . ALA A 1 114 ? -13.707 -3.781 4.922 1.00 92.69 114 ALA A N 1
ATOM 893 C CA . ALA A 1 114 ? -14.461 -3.962 6.147 1.00 92.69 114 ALA A CA 1
ATOM 894 C C . ALA A 1 114 ? -13.532 -3.938 7.351 1.00 92.69 114 ALA A C 1
ATOM 896 O O . ALA A 1 114 ? -12.512 -4.625 7.359 1.00 92.69 114 ALA A O 1
ATOM 897 N N . SER A 1 115 ? -13.982 -3.288 8.422 1.00 90.88 115 SER A N 1
ATOM 898 C CA . SER A 1 115 ? -13.366 -3.274 9.749 1.00 90.88 115 SER A CA 1
ATOM 899 C C . SER A 1 115 ? -12.069 -2.478 9.893 1.00 90.88 115 SER A C 1
ATOM 901 O O . SER A 1 115 ? -11.223 -2.373 9.006 1.00 90.88 115 SER A O 1
ATOM 903 N N . GLU A 1 116 ? -11.879 -2.000 11.119 1.00 93.94 116 GLU A N 1
ATOM 904 C CA . GLU A 1 116 ? -10.688 -1.283 11.562 1.00 93.94 116 GLU A CA 1
ATOM 905 C C . GLU A 1 116 ? -9.428 -2.174 11.551 1.00 93.94 116 GLU A C 1
ATOM 907 O O . GLU A 1 116 ? -8.335 -1.727 11.209 1.00 93.94 116 GLU A O 1
ATOM 912 N N . SER A 1 117 ? -9.560 -3.468 11.866 1.00 95.88 117 SER A N 1
ATOM 913 C CA . SER A 1 117 ? -8.413 -4.387 11.881 1.00 95.88 117 SER A CA 1
ATOM 914 C C . SER A 1 117 ? -7.827 -4.625 10.490 1.00 95.88 117 SER A C 1
ATOM 916 O O . SER A 1 117 ? -6.610 -4.767 10.346 1.00 95.88 117 SER A O 1
ATOM 918 N N . LEU A 1 118 ? -8.672 -4.656 9.456 1.00 97.19 118 LEU A N 1
ATOM 919 C CA . LEU A 1 118 ? -8.204 -4.847 8.087 1.00 97.19 118 LEU A CA 1
ATOM 920 C C . LEU A 1 118 ? -7.493 -3.596 7.570 1.00 97.19 118 LEU A C 1
ATOM 922 O O . LEU A 1 118 ? -6.390 -3.713 7.044 1.00 97.19 118 LEU A O 1
ATOM 926 N N . VAL A 1 119 ? -8.046 -2.397 7.786 1.00 96.62 119 VAL A N 1
ATOM 927 C CA . VAL A 1 119 ? -7.370 -1.161 7.355 1.00 96.62 119 VAL A CA 1
ATOM 928 C C . VAL A 1 119 ? -6.035 -0.952 8.081 1.00 96.62 119 VAL A C 1
ATOM 930 O O . VAL A 1 119 ? -5.065 -0.529 7.458 1.00 96.62 119 VAL A O 1
ATOM 933 N N . GLN A 1 120 ? -5.924 -1.333 9.360 1.00 95.88 120 GLN A N 1
ATOM 934 C CA . GLN A 1 120 ? -4.642 -1.325 10.081 1.00 95.88 120 GLN A CA 1
ATOM 935 C C . GLN A 1 120 ? -3.633 -2.311 9.474 1.00 95.88 120 GLN A C 1
ATOM 937 O O . GLN A 1 120 ? -2.444 -2.001 9.380 1.00 95.88 120 GLN A O 1
ATOM 942 N N . THR A 1 121 ? -4.105 -3.476 9.023 1.00 97.94 121 THR A N 1
ATOM 943 C CA . THR A 1 121 ? -3.278 -4.472 8.324 1.00 97.94 121 THR A CA 1
ATOM 944 C C . THR A 1 121 ? -2.777 -3.923 6.987 1.00 97.94 121 THR A C 1
ATOM 946 O O . THR A 1 121 ? -1.584 -4.017 6.697 1.00 97.94 121 THR A O 1
ATOM 949 N N . VAL A 1 122 ? -3.649 -3.273 6.209 1.00 97.69 122 VAL A N 1
ATOM 950 C CA . VAL A 1 122 ? -3.263 -2.594 4.961 1.00 97.69 122 VAL A CA 1
ATOM 951 C C . VAL A 1 122 ? -2.250 -1.483 5.242 1.00 97.69 122 VAL A C 1
ATOM 953 O O . VAL A 1 122 ? -1.213 -1.416 4.587 1.00 97.69 122 VAL A O 1
ATOM 956 N N . TYR A 1 123 ? -2.487 -0.644 6.254 1.00 94.81 123 TYR A N 1
ATOM 957 C CA . TYR A 1 123 ? -1.552 0.414 6.640 1.00 94.81 123 TYR A CA 1
ATOM 958 C C . TYR A 1 123 ? -0.164 -0.144 6.983 1.00 94.81 123 TYR A C 1
ATOM 960 O O . TYR A 1 123 ? 0.849 0.376 6.511 1.00 94.81 123 TYR A O 1
ATOM 968 N N . ALA A 1 124 ? -0.105 -1.227 7.763 1.00 96.62 124 ALA A N 1
ATOM 969 C CA . ALA A 1 124 ? 1.148 -1.896 8.095 1.00 96.62 124 ALA A CA 1
ATOM 970 C C . ALA A 1 124 ? 1.863 -2.414 6.837 1.00 96.62 124 ALA A C 1
ATOM 972 O O . ALA A 1 124 ? 3.057 -2.157 6.676 1.00 96.62 124 ALA A O 1
ATOM 973 N N . ALA A 1 125 ? 1.136 -3.050 5.913 1.00 97.44 125 ALA A N 1
ATOM 974 C CA . ALA A 1 125 ? 1.697 -3.538 4.656 1.00 97.44 125 ALA A CA 1
ATOM 975 C C . ALA A 1 125 ? 2.291 -2.407 3.799 1.00 97.44 125 ALA A C 1
ATOM 977 O O . ALA A 1 125 ? 3.364 -2.568 3.219 1.00 97.44 125 ALA A O 1
ATOM 978 N N . TYR A 1 126 ? 1.646 -1.238 3.753 1.00 95.31 126 TYR A N 1
ATOM 979 C CA . TYR A 1 126 ? 2.157 -0.068 3.028 1.00 95.31 126 TYR A CA 1
ATOM 980 C C . TYR A 1 126 ? 3.367 0.563 3.714 1.00 95.31 126 TYR A C 1
ATOM 982 O O . TYR A 1 126 ? 4.358 0.872 3.051 1.00 95.31 126 TYR A O 1
ATOM 990 N N . SER A 1 127 ? 3.324 0.693 5.041 1.00 95.06 127 SER A N 1
ATOM 991 C CA . SER A 1 127 ? 4.440 1.211 5.837 1.00 95.06 127 SER A CA 1
ATOM 992 C C . SER A 1 127 ? 5.688 0.329 5.720 1.00 95.06 127 SER A C 1
ATOM 994 O O . SER A 1 127 ? 6.803 0.845 5.642 1.00 95.06 127 SER A O 1
ATOM 996 N N . ASN A 1 128 ? 5.508 -0.992 5.695 1.00 96.12 128 ASN A N 1
ATOM 997 C CA . ASN A 1 128 ? 6.597 -1.965 5.596 1.00 96.12 128 ASN A CA 1
ATOM 998 C C . ASN A 1 128 ? 7.011 -2.271 4.152 1.00 96.12 128 ASN A C 1
ATOM 1000 O O . ASN A 1 128 ? 8.053 -2.884 3.938 1.00 96.12 128 ASN A O 1
ATOM 1004 N N . LYS A 1 129 ? 6.232 -1.804 3.167 1.00 95.88 129 LYS A N 1
ATOM 1005 C CA . LYS A 1 129 ? 6.359 -2.135 1.738 1.00 95.88 129 LYS A CA 1
ATOM 1006 C C . LYS A 1 129 ? 6.095 -3.607 1.395 1.00 95.88 129 LYS A C 1
ATOM 1008 O O . LYS A 1 129 ? 6.482 -4.057 0.321 1.00 95.88 129 LYS A O 1
ATOM 1013 N N . ASP A 1 130 ? 5.382 -4.333 2.250 1.00 97.44 130 ASP A N 1
ATOM 1014 C CA . ASP A 1 130 ? 5.001 -5.732 2.014 1.00 97.44 130 ASP A CA 1
ATOM 1015 C C . ASP A 1 130 ? 4.075 -5.869 0.793 1.00 97.44 130 ASP A C 1
ATOM 1017 O O . ASP A 1 130 ? 4.126 -6.867 0.078 1.00 97.44 130 ASP A O 1
ATOM 1021 N N . TYR A 1 131 ? 3.284 -4.828 0.497 1.00 97.25 131 TYR A N 1
ATOM 1022 C CA . TYR A 1 131 ? 2.409 -4.781 -0.681 1.00 97.25 131 TYR A CA 1
ATOM 1023 C C . TYR A 1 131 ? 3.163 -4.953 -2.012 1.00 97.25 131 TYR A C 1
ATOM 1025 O O . TYR A 1 131 ? 2.569 -5.381 -3.001 1.00 97.25 131 TYR A O 1
ATOM 1033 N N . VAL A 1 132 ? 4.463 -4.623 -2.041 1.00 96.94 132 VAL A N 1
ATOM 1034 C CA . VAL A 1 132 ? 5.276 -4.686 -3.259 1.00 96.94 132 VAL A CA 1
ATOM 1035 C C . VAL A 1 132 ? 5.402 -6.129 -3.734 1.00 96.94 132 VAL A C 1
ATOM 1037 O O . VAL A 1 132 ? 4.986 -6.452 -4.841 1.00 96.94 132 VAL A O 1
ATOM 1040 N N . ALA A 1 133 ? 5.881 -7.004 -2.850 1.00 97.25 133 ALA A N 1
ATOM 1041 C CA . ALA A 1 133 ? 6.011 -8.428 -3.134 1.00 97.25 133 ALA A CA 1
ATOM 1042 C C . ALA A 1 133 ? 4.662 -9.165 -3.120 1.00 97.25 133 ALA A C 1
ATOM 1044 O O . ALA A 1 133 ? 4.567 -10.262 -3.659 1.00 97.25 133 ALA A O 1
ATOM 1045 N N . ALA A 1 134 ? 3.637 -8.600 -2.473 1.00 97.88 134 ALA A N 1
ATOM 1046 C CA . ALA A 1 134 ? 2.329 -9.239 -2.376 1.00 97.88 134 ALA A CA 1
ATOM 1047 C C . ALA A 1 134 ? 1.499 -9.132 -3.663 1.00 97.88 134 ALA A C 1
ATOM 1049 O O . ALA A 1 134 ? 0.765 -10.065 -3.973 1.00 97.88 134 ALA A O 1
ATOM 1050 N N . TYR A 1 135 ? 1.576 -8.007 -4.383 1.00 98.12 135 TYR A N 1
ATOM 1051 C CA . TYR A 1 135 ? 0.835 -7.849 -5.641 1.00 98.12 135 TYR A CA 1
ATOM 1052 C C . TYR A 1 135 ? 1.473 -6.900 -6.662 1.00 98.12 135 TYR A C 1
ATOM 1054 O O . TYR A 1 135 ? 1.241 -7.065 -7.856 1.00 98.12 135 TYR A O 1
ATOM 1062 N N . MET A 1 136 ? 2.227 -5.881 -6.230 1.00 97.88 136 MET A N 1
ATOM 1063 C CA . MET A 1 136 ? 2.680 -4.820 -7.140 1.00 97.88 136 MET A CA 1
ATOM 1064 C C . MET A 1 136 ? 3.712 -5.328 -8.151 1.00 97.88 136 MET A C 1
ATOM 1066 O O . MET A 1 136 ? 3.592 -5.017 -9.330 1.00 97.88 136 MET A O 1
ATOM 1070 N N . ASP A 1 137 ? 4.712 -6.099 -7.711 1.00 97.75 137 ASP A N 1
ATOM 1071 C CA . ASP A 1 137 ? 5.770 -6.604 -8.597 1.00 97.75 137 ASP A CA 1
ATOM 1072 C C . ASP A 1 137 ? 5.179 -7.472 -9.715 1.00 97.75 137 ASP A C 1
ATOM 1074 O O . ASP A 1 137 ? 5.488 -7.265 -10.888 1.00 97.75 137 ASP A O 1
ATOM 1078 N N . ASP A 1 138 ? 4.284 -8.399 -9.366 1.00 98.12 138 ASP A N 1
ATOM 1079 C CA . ASP A 1 138 ? 3.618 -9.273 -10.335 1.00 98.12 138 ASP A CA 1
ATOM 1080 C C . ASP A 1 138 ? 2.731 -8.472 -11.302 1.00 98.12 138 ASP A C 1
ATOM 1082 O O . ASP A 1 138 ? 2.844 -8.653 -12.517 1.00 98.12 138 ASP A O 1
ATOM 1086 N N . ALA A 1 139 ? 1.948 -7.509 -10.796 1.00 98.31 139 ALA A N 1
ATOM 1087 C CA . ALA A 1 139 ? 1.092 -6.664 -11.628 1.00 98.31 139 ALA A CA 1
ATOM 1088 C C . ALA A 1 139 ? 1.896 -5.808 -12.625 1.00 98.31 139 ALA A C 1
ATOM 1090 O O . ALA A 1 139 ? 1.542 -5.723 -13.801 1.00 98.31 139 ALA A O 1
ATOM 1091 N N . LEU A 1 140 ? 3.001 -5.189 -12.183 1.00 98.00 140 LEU A N 1
ATOM 1092 C CA . LEU A 1 140 ? 3.872 -4.385 -13.051 1.00 98.00 140 LEU A CA 1
ATOM 1093 C C . LEU A 1 140 ? 4.570 -5.244 -14.108 1.00 98.00 140 LEU A C 1
ATOM 1095 O O . LEU A 1 140 ? 4.668 -4.830 -15.265 1.00 98.00 140 LEU A O 1
ATOM 1099 N N . ASN A 1 141 ? 5.018 -6.444 -13.729 1.00 98.06 141 ASN A N 1
ATOM 1100 C CA . ASN A 1 141 ? 5.622 -7.394 -14.658 1.00 98.06 141 ASN A CA 1
ATOM 1101 C C . ASN A 1 141 ? 4.640 -7.806 -15.762 1.00 98.06 141 ASN A C 1
ATOM 1103 O O . ASN A 1 141 ? 5.034 -7.878 -16.927 1.00 98.06 141 ASN A O 1
ATOM 1107 N N . GLU A 1 142 ? 3.372 -8.051 -15.420 1.00 98.44 142 GLU A N 1
ATOM 1108 C CA . GLU A 1 142 ? 2.345 -8.461 -16.384 1.00 98.44 142 GLU A CA 1
ATOM 1109 C C . GLU A 1 142 ? 2.054 -7.375 -17.431 1.00 98.44 142 GLU A C 1
ATOM 1111 O O . GLU A 1 142 ? 1.921 -7.676 -18.619 1.00 98.44 142 GLU A O 1
ATOM 1116 N N . ILE A 1 143 ? 2.036 -6.105 -17.021 1.00 97.88 143 ILE A N 1
ATOM 1117 C CA . ILE A 1 143 ? 1.809 -4.969 -17.932 1.00 97.88 143 ILE A CA 1
ATOM 1118 C C . ILE A 1 143 ? 3.098 -4.422 -18.569 1.00 97.88 143 ILE A C 1
ATOM 1120 O O . ILE A 1 143 ? 3.042 -3.488 -19.370 1.00 97.88 143 ILE A O 1
ATOM 1124 N N . GLY A 1 144 ? 4.260 -4.996 -18.239 1.00 97.12 144 GLY A N 1
ATOM 1125 C CA . GLY A 1 144 ? 5.563 -4.597 -18.777 1.00 97.12 144 GLY A CA 1
ATOM 1126 C C . GLY A 1 144 ? 6.065 -3.232 -18.294 1.00 97.12 144 GLY A C 1
ATOM 1127 O O . GLY A 1 144 ? 6.818 -2.577 -19.019 1.00 97.12 144 GLY A O 1
ATOM 1128 N N . ALA A 1 145 ? 5.642 -2.800 -17.105 1.00 96.50 145 ALA A N 1
ATOM 1129 C CA . ALA A 1 145 ? 6.069 -1.558 -16.467 1.00 96.50 145 ALA A CA 1
ATOM 1130 C C . ALA A 1 145 ? 7.341 -1.756 -15.633 1.00 96.50 145 ALA A C 1
ATOM 1132 O O . ALA A 1 145 ? 7.601 -2.838 -15.109 1.00 96.50 145 ALA A O 1
ATOM 1133 N N . TYR A 1 146 ? 8.113 -0.683 -15.458 1.00 89.75 146 TYR A N 1
ATOM 1134 C CA . TYR A 1 146 ? 9.352 -0.720 -14.667 1.00 89.75 146 TYR A CA 1
ATOM 1135 C C . TYR A 1 146 ? 9.339 0.268 -13.508 1.00 89.75 146 TYR A C 1
ATOM 1137 O O . TYR A 1 146 ? 10.110 0.123 -12.558 1.00 89.75 146 TYR A O 1
ATOM 1145 N N . THR A 1 147 ? 8.506 1.303 -13.598 1.00 93.56 147 THR A N 1
ATOM 1146 C CA . THR A 1 147 ? 8.461 2.381 -12.617 1.00 93.56 147 THR A CA 1
ATOM 1147 C C . THR A 1 147 ? 7.028 2.761 -12.304 1.00 93.56 147 THR A C 1
ATOM 1149 O O . THR A 1 147 ? 6.155 2.731 -13.169 1.00 93.56 147 THR A O 1
ATOM 1152 N N . TYR A 1 148 ? 6.786 3.160 -11.062 1.00 97.06 148 TYR A N 1
ATOM 1153 C CA . TYR A 1 148 ? 5.501 3.706 -10.667 1.00 97.06 148 TYR A CA 1
ATOM 1154 C C . TYR A 1 148 ? 5.657 4.714 -9.531 1.00 97.06 148 TYR A C 1
ATOM 1156 O O . TYR A 1 148 ? 6.577 4.616 -8.718 1.00 97.06 148 TYR A O 1
ATOM 1164 N N . ASP A 1 149 ? 4.715 5.647 -9.464 1.00 97.19 149 ASP A N 1
ATOM 1165 C CA . ASP A 1 149 ? 4.415 6.441 -8.283 1.00 97.19 149 ASP A CA 1
ATOM 1166 C C . ASP A 1 149 ? 3.021 6.048 -7.789 1.00 97.19 149 ASP A C 1
ATOM 1168 O O . ASP A 1 149 ? 2.088 5.904 -8.583 1.00 97.19 149 ASP A O 1
ATOM 1172 N N . MET A 1 150 ? 2.867 5.899 -6.475 1.00 94.75 150 MET A N 1
ATOM 1173 C CA . MET A 1 150 ? 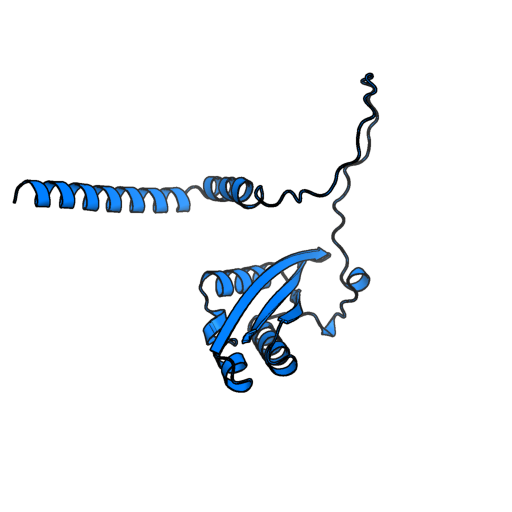1.576 5.616 -5.856 1.00 94.75 150 MET A CA 1
ATOM 1174 C C . MET A 1 150 ? 1.360 6.497 -4.630 1.00 94.75 150 MET A C 1
ATOM 1176 O O . MET A 1 150 ? 2.236 6.615 -3.772 1.00 94.75 150 MET A O 1
ATOM 1180 N N . ASN A 1 151 ? 0.157 7.053 -4.521 1.00 96.50 151 ASN A N 1
ATOM 1181 C CA . ASN A 1 151 ? -0.350 7.673 -3.304 1.00 96.50 151 ASN A CA 1
ATOM 1182 C C . ASN A 1 151 ? -1.610 6.932 -2.839 1.00 96.50 151 ASN A C 1
ATOM 1184 O O . ASN A 1 151 ? -2.499 6.663 -3.644 1.00 96.50 151 ASN A O 1
ATOM 1188 N N . LEU A 1 152 ? -1.678 6.608 -1.547 1.00 96.31 152 LEU A N 1
ATOM 1189 C CA . LEU A 1 152 ? -2.822 5.934 -0.938 1.00 96.31 152 LEU A CA 1
ATOM 1190 C C . LEU A 1 152 ? -3.550 6.914 -0.018 1.00 96.31 152 LEU A C 1
ATOM 1192 O O . LEU A 1 152 ? -2.971 7.422 0.942 1.00 96.31 152 LEU A O 1
ATOM 1196 N N . LEU A 1 153 ? -4.826 7.150 -0.301 1.00 95.75 153 LEU A N 1
ATOM 1197 C CA . LEU A 1 153 ? -5.717 7.949 0.534 1.00 95.75 153 LEU A CA 1
ATOM 1198 C C . LEU A 1 153 ? -6.685 7.020 1.262 1.00 95.75 153 LEU A C 1
ATOM 1200 O O . LEU A 1 153 ? -7.189 6.074 0.664 1.00 95.75 153 LEU A O 1
ATOM 1204 N N . VAL A 1 154 ? -6.944 7.296 2.539 1.00 94.69 154 VAL A N 1
ATOM 1205 C CA . VAL A 1 154 ? -7.855 6.503 3.372 1.00 94.69 154 VAL A CA 1
ATOM 1206 C C . VAL A 1 154 ? -8.935 7.418 3.939 1.00 94.69 154 VAL A C 1
ATOM 1208 O O . VAL A 1 154 ? -8.619 8.426 4.570 1.00 94.69 154 VAL A O 1
ATOM 1211 N N . GLU A 1 155 ? -10.193 7.054 3.720 1.00 92.69 155 GLU A N 1
ATOM 1212 C CA . GLU A 1 155 ? -11.387 7.712 4.255 1.00 92.69 155 GLU A CA 1
ATOM 1213 C C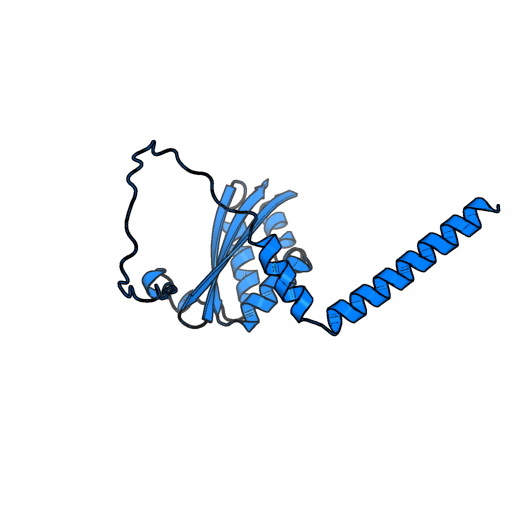 . GLU A 1 155 ? -12.161 6.709 5.121 1.00 92.69 155 GLU A C 1
ATOM 1215 O O . GLU A 1 155 ? -12.431 5.586 4.693 1.00 92.69 155 GLU A O 1
ATOM 1220 N N . GLU A 1 156 ? -12.509 7.100 6.347 1.00 92.88 156 GLU A N 1
ATOM 1221 C CA . GLU A 1 156 ? -13.407 6.320 7.204 1.00 92.88 156 GLU A CA 1
ATOM 1222 C C . GLU A 1 156 ? -14.866 6.578 6.808 1.00 92.88 156 GLU A C 1
ATOM 1224 O O . GLU A 1 156 ? -15.294 7.723 6.659 1.00 92.88 156 GLU A O 1
ATOM 1229 N N . LEU A 1 157 ? -15.620 5.496 6.631 1.00 89.12 157 LEU A N 1
ATOM 1230 C CA . LEU A 1 157 ? -17.038 5.485 6.288 1.00 89.12 157 LEU A CA 1
ATOM 1231 C C . LEU A 1 157 ? -17.868 4.983 7.477 1.00 89.12 157 LEU A C 1
ATOM 1233 O O . LEU A 1 157 ? -17.353 4.352 8.408 1.00 89.12 157 LEU A O 1
ATOM 1237 N N . GLU A 1 158 ? -19.186 5.190 7.427 1.00 81.44 158 GLU A N 1
ATOM 1238 C CA . GLU A 1 158 ? -20.075 4.621 8.443 1.00 81.44 158 GLU A CA 1
ATOM 1239 C C . GLU A 1 158 ? -19.957 3.089 8.532 1.00 81.44 158 GLU A C 1
ATOM 1241 O O . GLU A 1 158 ? -19.625 2.378 7.577 1.00 81.44 158 GLU A O 1
ATOM 1246 N N . GLY A 1 159 ? -20.247 2.562 9.724 1.00 83.25 159 GLY A N 1
ATOM 1247 C CA . GLY A 1 159 ? -20.185 1.125 9.988 1.00 83.25 159 GLY A CA 1
ATOM 1248 C C . GLY A 1 159 ? -18.766 0.577 10.159 1.00 83.25 159 GLY A C 1
ATOM 1249 O O . GLY A 1 159 ? -18.599 -0.640 10.144 1.00 83.25 159 GLY A O 1
ATOM 1250 N N . LYS A 1 160 ? -17.761 1.444 10.366 1.00 89.38 160 LYS A N 1
ATOM 1251 C CA . LYS A 1 160 ? -16.334 1.075 10.460 1.00 89.38 160 LYS A CA 1
ATOM 1252 C C . LYS A 1 160 ? -15.812 0.411 9.186 1.00 89.38 160 LYS A C 1
ATOM 1254 O O . LYS A 1 160 ? -15.048 -0.557 9.237 1.00 89.38 160 LYS A O 1
ATOM 1259 N N . ASN A 1 161 ? -16.270 0.922 8.052 1.00 91.44 161 ASN A N 1
ATOM 1260 C CA . ASN A 1 161 ? -15.726 0.585 6.747 1.00 91.44 161 ASN A CA 1
ATOM 1261 C C . ASN A 1 161 ? -14.768 1.689 6.320 1.00 91.44 161 ASN A C 1
ATOM 1263 O O . ASN A 1 161 ? -14.865 2.817 6.794 1.00 91.44 161 ASN A O 1
ATOM 1267 N N . TYR A 1 162 ? -13.846 1.372 5.422 1.00 94.38 162 TYR A N 1
ATOM 1268 C CA . TYR A 1 162 ? -12.848 2.333 4.973 1.00 94.38 162 TYR A CA 1
ATOM 1269 C C . TYR A 1 162 ? -12.755 2.298 3.459 1.00 94.38 162 TYR A C 1
ATOM 1271 O O . TYR A 1 162 ? -12.643 1.225 2.866 1.00 94.38 162 TYR A O 1
ATOM 1279 N N . ARG A 1 163 ? -12.786 3.473 2.833 1.00 94.75 163 ARG A N 1
ATOM 1280 C CA . ARG A 1 163 ? -12.488 3.642 1.414 1.00 94.75 163 ARG A CA 1
ATOM 1281 C C . ARG A 1 163 ? -11.011 3.954 1.257 1.00 94.75 163 ARG A C 1
ATOM 1283 O O . ARG A 1 163 ? -10.491 4.883 1.871 1.00 94.75 163 ARG A O 1
ATOM 1290 N N . LEU A 1 164 ? -10.347 3.162 0.432 1.00 96.56 164 LEU A N 1
ATOM 1291 C CA . LEU A 1 164 ? -8.952 3.311 0.073 1.00 96.56 164 LEU A CA 1
ATOM 1292 C C . LEU A 1 164 ? -8.891 3.705 -1.398 1.00 96.56 164 LEU A C 1
ATOM 1294 O O . LEU A 1 164 ? -9.350 2.950 -2.250 1.00 96.56 164 LEU A O 1
ATOM 1298 N N . THR A 1 165 ? -8.339 4.879 -1.683 1.00 97.62 165 THR A N 1
ATOM 1299 C CA . THR A 1 165 ? -8.163 5.380 -3.049 1.00 97.62 165 THR A CA 1
ATOM 1300 C C . THR A 1 165 ? -6.686 5.348 -3.410 1.00 97.62 165 THR A C 1
ATOM 1302 O O . THR A 1 165 ? -5.866 6.023 -2.778 1.00 97.62 165 THR A O 1
ATOM 1305 N N . HIS A 1 166 ? -6.354 4.600 -4.456 1.00 98.00 166 HIS A N 1
ATOM 1306 C CA . HIS A 1 166 ? -5.012 4.492 -5.014 1.00 98.00 166 HIS A CA 1
ATOM 1307 C C . HIS A 1 166 ? -4.888 5.454 -6.178 1.00 98.00 166 HIS A C 1
ATOM 1309 O O . HIS A 1 166 ? -5.628 5.354 -7.152 1.00 98.00 166 HIS A O 1
ATOM 1315 N N . GLN A 1 167 ? -3.943 6.379 -6.091 1.00 98.25 167 GLN A N 1
ATOM 1316 C CA . GLN A 1 167 ? -3.594 7.280 -7.182 1.00 98.25 167 GLN A CA 1
ATOM 1317 C C . GLN A 1 167 ? -2.280 6.803 -7.780 1.00 98.25 167 GLN A C 1
ATOM 1319 O O . GLN A 1 167 ? -1.247 6.857 -7.110 1.00 98.25 167 GLN A O 1
ATOM 1324 N N . MET A 1 168 ? -2.340 6.318 -9.015 1.00 97.38 168 MET A N 1
ATOM 1325 C CA . MET A 1 168 ? -1.248 5.637 -9.695 1.00 97.38 168 MET A CA 1
ATOM 1326 C C . MET A 1 168 ? -0.708 6.487 -10.843 1.00 97.38 168 MET A C 1
ATOM 1328 O O . MET A 1 168 ? -1.469 7.075 -11.612 1.00 97.38 168 MET A O 1
ATOM 1332 N N . ARG A 1 169 ? 0.613 6.475 -11.000 1.00 98.25 169 ARG A N 1
ATOM 1333 C CA . ARG A 1 169 ? 1.304 6.775 -12.256 1.00 98.25 169 ARG A CA 1
ATOM 1334 C C . ARG A 1 169 ? 2.229 5.609 -12.555 1.00 98.25 169 ARG A C 1
ATOM 1336 O O . ARG A 1 169 ? 3.128 5.356 -11.765 1.00 98.25 169 ARG A O 1
ATOM 1343 N N . VAL A 1 170 ? 2.040 4.933 -13.679 1.00 97.69 170 VAL A N 1
ATOM 1344 C CA . VAL A 1 170 ? 2.802 3.739 -14.068 1.00 97.69 170 VAL A CA 1
ATOM 1345 C C . VAL A 1 170 ? 3.489 3.983 -15.412 1.00 97.69 170 VAL A C 1
ATOM 1347 O O . VAL A 1 170 ? 2.822 4.394 -16.364 1.00 97.69 170 VAL A O 1
ATOM 1350 N N . ASN A 1 171 ? 4.804 3.734 -15.494 1.00 92.25 171 ASN A N 1
ATOM 1351 C CA . ASN A 1 171 ? 5.620 3.923 -16.704 1.00 92.25 171 ASN A CA 1
ATOM 1352 C C . ASN A 1 171 ? 6.563 2.750 -16.995 1.00 92.25 171 ASN A C 1
ATOM 1354 O O . ASN A 1 171 ? 7.153 2.175 -16.042 1.00 92.25 171 ASN A O 1
#

pLDDT: mean 79.17, std 22.42, range [26.77, 98.69]

Radius of gyration: 23.68 Å; chains: 1; bounding box: 71×56×46 Å

Sequence (171 aa):
MKVIRKILYVIAGLLVLLTILIVVCAYNPALTAKLQGLIFRGRAVEVKDIEEEETEVTEEASAEPAEEHKMRTLEEAGISEDSLIRDIDSYYTNCHDQIVQHGLGEYSFENVVASESLVQTVYAAYSNKDYVAAYMDDALNEIGAYTYDMNLLVEELEGKNYRLTHQMRVN

Secondary structure (DSSP, 8-state):
-HHHHHHHHHHHHHHHHHHHHHHHHHH-HHHHHHHHHHHGGG----------------------------PPPTTTTT--GGGEE-SHHHHHHHHHHHHHHH-SEEEEEEEEEESHHHHHHHHHHHHHTHHIIIIIHHHHHHHT---EEEEEEEEEEGGGEEEEEEEEEE-